Protein AF-A0A1M5TQ59-F1 (afdb_monomer_lite)

Structure (mmCIF, N/CA/C/O backbone):
data_AF-A0A1M5TQ59-F1
#
_entry.id   AF-A0A1M5TQ59-F1
#
loop_
_atom_site.group_PDB
_atom_site.id
_atom_site.type_symbol
_atom_site.label_atom_id
_atom_site.label_alt_id
_atom_site.label_comp_id
_atom_site.label_asym_id
_atom_site.label_entity_id
_atom_site.label_seq_id
_atom_site.pdbx_PDB_ins_code
_atom_site.Cartn_x
_atom_site.Cartn_y
_atom_site.Cartn_z
_atom_site.occupancy
_atom_site.B_iso_or_equiv
_atom_site.auth_seq_id
_atom_site.auth_comp_id
_atom_site.auth_asym_id
_atom_site.auth_atom_id
_atom_site.pdbx_PDB_model_num
ATOM 1 N N . MET A 1 1 ? -11.151 -6.773 29.891 1.00 56.38 1 MET A N 1
ATOM 2 C CA . MET A 1 1 ? -11.962 -6.896 28.657 1.00 56.38 1 MET A CA 1
ATOM 3 C C . MET A 1 1 ? -11.527 -5.929 27.555 1.00 56.38 1 MET A C 1
ATOM 5 O O . MET A 1 1 ? -11.258 -6.412 26.468 1.00 56.38 1 MET A O 1
ATOM 9 N N . HIS A 1 2 ? -11.357 -4.621 27.808 1.00 62.41 2 HIS A N 1
ATOM 10 C CA . HIS A 1 2 ? -10.932 -3.654 26.771 1.00 62.41 2 HIS A CA 1
ATOM 11 C C . HIS A 1 2 ? -9.595 -3.976 26.076 1.00 62.41 2 HIS A C 1
ATOM 13 O O . HIS A 1 2 ? -9.515 -3.892 24.857 1.00 62.41 2 HIS A O 1
ATOM 19 N N . ARG A 1 3 ? -8.570 -4.405 26.826 1.00 68.25 3 ARG A N 1
ATOM 20 C CA . ARG A 1 3 ? -7.255 -4.757 26.259 1.00 68.25 3 ARG A CA 1
ATOM 21 C C . ARG A 1 3 ? -7.310 -5.969 25.319 1.00 68.25 3 ARG A C 1
ATOM 23 O O . ARG A 1 3 ? -6.784 -5.900 24.223 1.00 68.25 3 ARG A O 1
ATOM 30 N N . GLN A 1 4 ? -8.045 -7.016 25.703 1.00 71.88 4 GLN A N 1
ATOM 31 C CA . GLN A 1 4 ? -8.233 -8.217 24.876 1.00 71.88 4 GLN A CA 1
ATOM 32 C C . GLN A 1 4 ? -8.933 -7.906 23.547 1.00 71.88 4 GLN A C 1
ATOM 34 O O . GLN A 1 4 ? -8.604 -8.505 22.530 1.00 71.88 4 GLN A O 1
ATOM 39 N N . ARG A 1 5 ? -9.894 -6.972 23.555 1.00 79.12 5 ARG A N 1
ATOM 40 C CA . ARG A 1 5 ? -10.572 -6.520 22.337 1.00 79.12 5 ARG A CA 1
ATOM 41 C C . ARG A 1 5 ? -9.611 -5.758 21.424 1.00 79.12 5 ARG A C 1
ATOM 43 O O . ARG A 1 5 ? -9.496 -6.118 20.266 1.00 79.12 5 ARG A O 1
ATOM 50 N N . ALA A 1 6 ? -8.855 -4.805 21.970 1.00 76.75 6 ALA A N 1
ATOM 51 C CA . ALA A 1 6 ? -7.858 -4.061 21.201 1.00 76.75 6 ALA A CA 1
ATOM 52 C C . ALA A 1 6 ? -6.755 -4.968 20.619 1.00 76.75 6 ALA A C 1
ATOM 54 O O . ALA A 1 6 ? -6.337 -4.773 19.482 1.00 76.75 6 ALA A O 1
ATOM 55 N N . ASP A 1 7 ? -6.299 -5.976 21.367 1.00 85.31 7 ASP A N 1
ATOM 56 C CA . ASP A 1 7 ? -5.314 -6.948 20.877 1.00 85.31 7 ASP A CA 1
ATOM 57 C C . ASP A 1 7 ? -5.902 -7.840 19.768 1.00 85.31 7 ASP A C 1
ATOM 59 O O . ASP A 1 7 ? -5.220 -8.146 18.792 1.00 85.31 7 ASP A O 1
ATOM 63 N N . ASN A 1 8 ? -7.184 -8.210 19.870 1.00 93.19 8 ASN A N 1
ATOM 64 C CA . ASN A 1 8 ? -7.886 -8.926 18.806 1.00 93.19 8 ASN A CA 1
ATOM 65 C C . ASN A 1 8 ? -8.033 -8.068 17.541 1.00 93.19 8 ASN A C 1
ATOM 67 O O . ASN A 1 8 ? -7.731 -8.535 16.448 1.00 93.19 8 ASN A O 1
ATOM 71 N N . ASP A 1 9 ? -8.421 -6.802 17.693 1.00 94.81 9 ASP A N 1
ATOM 72 C CA . ASP A 1 9 ? -8.574 -5.873 16.571 1.00 94.81 9 ASP A CA 1
ATOM 73 C C . ASP A 1 9 ? -7.230 -5.654 15.852 1.00 94.81 9 ASP A C 1
ATOM 75 O O . ASP A 1 9 ? -7.175 -5.657 14.625 1.00 94.81 9 ASP A O 1
ATOM 79 N N . ARG A 1 10 ? -6.111 -5.570 16.591 1.00 94.44 10 ARG A N 1
ATOM 80 C CA . ARG A 1 10 ? -4.756 -5.504 16.004 1.00 94.44 10 ARG A CA 1
ATOM 81 C C . ARG A 1 10 ? -4.434 -6.719 15.136 1.00 94.44 10 ARG A C 1
ATOM 83 O O . ARG A 1 10 ? -3.843 -6.557 14.067 1.00 94.44 10 ARG A O 1
ATOM 90 N N . HIS A 1 11 ? -4.799 -7.920 15.586 1.00 95.38 11 HIS A N 1
ATOM 91 C CA . HIS A 1 11 ? -4.599 -9.139 14.802 1.00 95.38 11 HIS A CA 1
ATOM 92 C C . HIS A 1 11 ? -5.485 -9.168 13.556 1.00 95.38 11 HIS A C 1
ATOM 94 O O . HIS A 1 11 ? -4.991 -9.484 12.476 1.00 95.38 11 HIS A O 1
ATOM 100 N N . GLU A 1 12 ? -6.758 -8.789 13.674 1.00 96.81 12 GLU A N 1
ATOM 101 C CA . GLU A 1 12 ? -7.676 -8.745 12.533 1.00 96.81 12 GLU A CA 1
ATOM 102 C C . GLU A 1 12 ? -7.242 -7.717 11.482 1.00 96.81 12 GLU A C 1
ATOM 104 O O . GLU A 1 12 ? -7.260 -8.013 10.290 1.00 96.81 12 GLU A O 1
ATOM 109 N N . ILE A 1 13 ? -6.756 -6.548 11.907 1.00 97.50 13 ILE A N 1
ATOM 110 C CA . ILE A 1 13 ? -6.200 -5.529 11.006 1.00 97.50 13 ILE A CA 1
ATOM 111 C C . ILE A 1 13 ? -4.948 -6.048 10.294 1.00 97.50 13 ILE A C 1
ATOM 113 O O . ILE A 1 13 ? -4.818 -5.888 9.079 1.00 97.50 13 ILE A O 1
ATOM 117 N N . ARG A 1 14 ? -4.032 -6.710 11.016 1.00 97.38 14 ARG A N 1
ATOM 118 C CA . ARG A 1 14 ? -2.850 -7.316 10.389 1.00 97.38 14 ARG A CA 1
ATOM 119 C C . ARG A 1 14 ? -3.262 -8.360 9.351 1.00 97.38 14 ARG A C 1
ATOM 121 O O . ARG A 1 14 ? -2.753 -8.323 8.233 1.00 97.38 14 ARG A O 1
ATOM 128 N N . ARG A 1 15 ? -4.206 -9.238 9.703 1.00 97.69 15 ARG A N 1
ATOM 129 C CA . ARG A 1 15 ? -4.749 -10.262 8.803 1.00 97.69 15 ARG A CA 1
ATOM 130 C C . ARG A 1 15 ? -5.377 -9.638 7.559 1.00 97.69 15 ARG A C 1
ATOM 132 O O . ARG A 1 15 ? -5.149 -10.130 6.460 1.00 97.69 15 ARG A O 1
ATOM 139 N N . LEU A 1 16 ? -6.132 -8.549 7.714 1.00 97.81 16 LEU A N 1
ATOM 140 C CA . LEU A 1 16 ? -6.737 -7.815 6.601 1.00 97.81 16 LEU A CA 1
ATOM 141 C C . LEU A 1 16 ? -5.672 -7.327 5.610 1.00 97.81 16 LEU A C 1
ATOM 143 O O . LEU A 1 16 ? -5.824 -7.539 4.411 1.00 97.81 16 LEU A O 1
ATOM 147 N N . ILE A 1 17 ? -4.579 -6.733 6.097 1.00 97.88 17 ILE A N 1
ATOM 148 C CA . ILE A 1 17 ? -3.485 -6.218 5.253 1.00 97.88 17 ILE A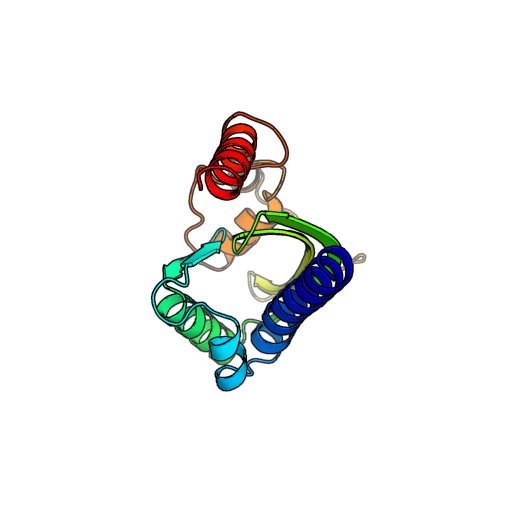 CA 1
ATOM 149 C C . ILE A 1 17 ? -2.701 -7.350 4.576 1.00 97.88 17 ILE A C 1
ATOM 151 O O . ILE A 1 17 ? -2.321 -7.229 3.412 1.00 97.88 17 ILE A O 1
ATOM 155 N N . GLU A 1 18 ? -2.459 -8.455 5.280 1.00 98.00 18 GLU A N 1
ATOM 156 C CA . GLU A 1 18 ? -1.808 -9.635 4.698 1.00 98.00 18 GLU A CA 1
ATOM 157 C C . GLU A 1 18 ? -2.658 -10.253 3.587 1.00 98.00 18 GLU A C 1
ATOM 159 O O . GLU A 1 18 ? -2.152 -10.511 2.496 1.00 98.00 18 GLU A O 1
ATOM 164 N N . ASN A 1 19 ? -3.957 -10.417 3.833 1.00 98.50 19 ASN A N 1
ATOM 165 C CA . ASN A 1 19 ? -4.907 -10.905 2.840 1.00 98.50 19 ASN A CA 1
ATOM 166 C C . ASN A 1 19 ? -5.017 -9.955 1.646 1.00 98.50 19 ASN A C 1
ATOM 168 O O . ASN A 1 19 ? -5.056 -10.417 0.511 1.00 98.50 19 ASN A O 1
ATOM 172 N N . TRP A 1 20 ? -5.007 -8.639 1.880 1.00 97.81 20 TRP A N 1
ATOM 173 C CA . TRP A 1 20 ? -4.993 -7.645 0.809 1.00 97.81 20 TRP A CA 1
ATOM 174 C C . TRP A 1 20 ? -3.829 -7.877 -0.154 1.00 97.81 20 TRP A C 1
ATOM 176 O O . TRP A 1 20 ? -4.042 -7.936 -1.361 1.00 97.81 20 TRP A O 1
ATOM 186 N N . ALA A 1 21 ? -2.612 -8.052 0.369 1.00 97.12 21 ALA A N 1
ATOM 187 C CA . ALA A 1 21 ? -1.431 -8.273 -0.461 1.00 97.12 21 ALA A CA 1
ATOM 188 C C . ALA A 1 21 ? -1.491 -9.630 -1.172 1.00 97.12 21 ALA A C 1
ATOM 190 O O . ALA A 1 21 ? -1.379 -9.697 -2.391 1.00 97.12 21 ALA A O 1
ATOM 191 N N . LEU A 1 22 ? -1.727 -10.706 -0.419 1.00 97.31 22 LEU A N 1
ATOM 192 C CA . LEU A 1 22 ? -1.680 -12.065 -0.957 1.00 97.31 22 LEU A CA 1
ATOM 193 C C . LEU A 1 22 ? -2.779 -12.332 -1.988 1.00 97.31 22 LEU A C 1
ATOM 195 O O . LEU A 1 22 ? -2.514 -12.963 -3.007 1.00 97.31 22 LEU A O 1
ATOM 199 N N . TRP A 1 23 ? -4.007 -11.876 -1.740 1.00 98.38 23 TRP A N 1
ATOM 200 C CA . TRP A 1 23 ? -5.127 -12.126 -2.650 1.00 98.38 23 TRP A CA 1
ATOM 201 C C . TRP A 1 23 ? -5.037 -11.275 -3.909 1.00 98.38 23 TRP A C 1
ATOM 203 O O . TRP A 1 23 ? -5.348 -11.772 -4.989 1.00 98.38 23 TRP A O 1
ATOM 213 N N . ARG A 1 24 ? -4.541 -10.036 -3.796 1.00 96.88 24 ARG A N 1
ATOM 214 C CA . ARG A 1 24 ? -4.246 -9.197 -4.960 1.00 96.88 24 ARG A CA 1
ATOM 215 C C . ARG A 1 24 ? -3.181 -9.831 -5.848 1.00 96.88 24 ARG A C 1
ATOM 217 O O . ARG A 1 24 ? -3.386 -9.942 -7.051 1.00 96.88 24 ARG A O 1
ATOM 224 N N . ASP A 1 25 ? -2.070 -10.255 -5.256 1.00 95.75 25 ASP A N 1
ATOM 225 C CA . ASP A 1 25 ? -0.932 -10.805 -5.998 1.00 95.75 25 ASP A CA 1
ATOM 226 C C . ASP A 1 25 ? -1.255 -12.158 -6.642 1.00 95.75 25 ASP A C 1
ATOM 228 O O . ASP A 1 25 ? -0.713 -12.496 -7.690 1.00 95.75 25 ASP A O 1
ATOM 232 N N . ALA A 1 26 ? -2.155 -12.932 -6.028 1.00 95.88 26 ALA A N 1
ATOM 233 C CA . ALA A 1 26 ? -2.616 -14.214 -6.551 1.00 95.88 26 ALA A CA 1
ATOM 234 C C . ALA A 1 26 ? -3.753 -14.098 -7.585 1.00 95.88 26 ALA A C 1
ATOM 236 O O . ALA A 1 26 ? -4.146 -15.115 -8.156 1.00 95.88 26 ALA A O 1
ATOM 237 N N . GLY A 1 27 ? -4.314 -12.902 -7.792 1.00 96.75 27 GLY A N 1
ATOM 238 C CA . GLY A 1 27 ? -5.498 -12.707 -8.629 1.00 96.75 27 GLY A CA 1
ATOM 239 C C . GLY A 1 27 ? -6.784 -13.335 -8.070 1.00 96.75 27 GLY A C 1
ATOM 240 O O . GLY A 1 27 ? -7.700 -13.651 -8.826 1.00 96.75 27 GLY A O 1
ATOM 241 N N . ASP A 1 28 ? -6.874 -13.536 -6.750 1.00 97.94 28 ASP A N 1
ATOM 242 C CA . ASP A 1 28 ? -8.072 -14.050 -6.068 1.00 97.94 28 ASP A CA 1
ATOM 243 C C . ASP A 1 28 ? -9.067 -12.897 -5.840 1.00 97.94 28 ASP A C 1
ATOM 245 O O . ASP A 1 28 ? -9.217 -12.383 -4.730 1.00 97.94 28 ASP A O 1
ATOM 249 N N . TRP A 1 29 ? -9.697 -12.428 -6.923 1.00 97.75 29 TRP A N 1
ATOM 250 C CA . TRP A 1 29 ? -10.498 -11.1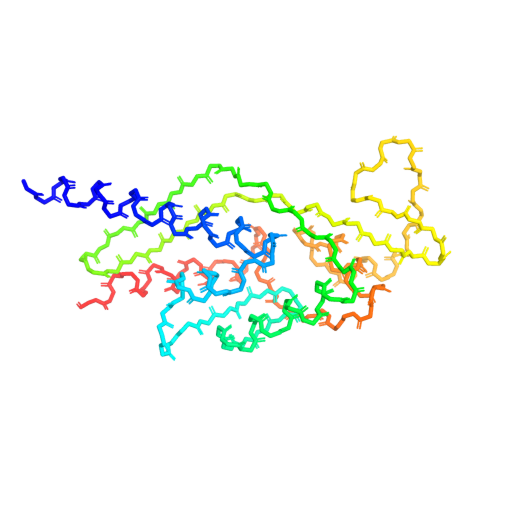96 -6.934 1.00 97.75 29 TRP A CA 1
ATOM 251 C C . TRP A 1 29 ? -11.723 -11.247 -6.019 1.00 97.75 29 TRP A C 1
ATOM 253 O O . TRP A 1 29 ? -12.032 -10.254 -5.358 1.00 97.75 29 TRP A O 1
ATOM 263 N N . ASP A 1 30 ? -12.378 -12.407 -5.926 1.00 97.69 30 ASP A N 1
ATOM 264 C CA . ASP A 1 30 ? -13.551 -12.600 -5.070 1.00 97.69 30 ASP A CA 1
ATOM 265 C C . ASP A 1 30 ? -13.187 -12.416 -3.595 1.00 97.69 30 ASP A C 1
ATOM 267 O O . ASP A 1 30 ? -13.881 -11.713 -2.854 1.00 97.69 30 ASP A O 1
ATOM 271 N N . ARG A 1 31 ? -12.065 -13.000 -3.152 1.00 98.19 31 ARG A N 1
ATOM 272 C CA . ARG A 1 31 ? -11.585 -12.764 -1.789 1.00 98.19 31 ARG A CA 1
ATOM 273 C C . ARG A 1 31 ? -11.017 -11.370 -1.632 1.00 98.19 31 ARG A C 1
ATOM 275 O O . ARG A 1 31 ? -11.281 -10.729 -0.617 1.00 98.19 31 ARG A O 1
ATOM 282 N N . PHE A 1 32 ? -10.286 -10.868 -2.618 1.00 98.31 32 PHE A N 1
ATOM 283 C CA . PHE A 1 32 ? -9.714 -9.531 -2.566 1.00 98.31 32 PHE A CA 1
ATOM 284 C C . PHE A 1 32 ? -10.783 -8.447 -2.378 1.00 98.31 32 PHE A C 1
ATOM 286 O O . PHE A 1 32 ? -10.576 -7.522 -1.600 1.00 98.31 32 PHE A O 1
ATOM 293 N N . ALA A 1 33 ? -11.971 -8.597 -2.968 1.00 97.25 33 ALA A N 1
ATOM 294 C CA . ALA A 1 33 ? -13.094 -7.690 -2.739 1.00 97.25 33 ALA A CA 1
ATOM 295 C C . ALA A 1 33 ? -13.542 -7.633 -1.261 1.00 97.25 33 ALA A C 1
ATOM 297 O O . ALA A 1 33 ? -14.041 -6.606 -0.801 1.00 97.25 33 ALA A O 1
ATOM 298 N N . THR A 1 34 ? -13.329 -8.704 -0.490 1.00 97.62 34 THR A N 1
ATOM 299 C CA . THR A 1 34 ? -13.815 -8.825 0.898 1.00 97.62 34 THR A CA 1
ATOM 300 C C . THR A 1 34 ? -12.984 -8.059 1.933 1.00 97.62 34 THR A C 1
ATOM 302 O O . THR A 1 34 ? -13.458 -7.857 3.049 1.00 97.62 34 THR A O 1
ATOM 305 N N . VAL A 1 35 ? -11.771 -7.601 1.589 1.00 97.62 35 VAL A N 1
ATOM 306 C CA . VAL A 1 35 ? -10.919 -6.795 2.495 1.00 97.62 35 VAL A CA 1
ATOM 307 C C . VAL A 1 35 ? -11.152 -5.287 2.383 1.00 97.62 35 VAL A C 1
ATOM 309 O O . VAL A 1 35 ? -10.458 -4.505 3.031 1.00 97.62 35 VAL A O 1
ATOM 312 N N . TRP A 1 36 ? -12.123 -4.863 1.577 1.00 97.50 36 TRP A N 1
ATOM 313 C CA . TRP A 1 36 ? -12.474 -3.459 1.395 1.00 97.50 36 TRP A CA 1
ATOM 314 C C . TRP A 1 36 ? -13.751 -3.098 2.146 1.00 97.50 36 TRP A C 1
ATOM 316 O O . TRP A 1 36 ? -14.661 -3.913 2.299 1.00 97.50 36 TRP A O 1
ATOM 326 N N . HIS A 1 37 ? -13.855 -1.837 2.573 1.00 95.00 37 HIS A N 1
ATOM 327 C CA . HIS A 1 37 ? -15.140 -1.320 3.030 1.00 95.00 37 HIS A CA 1
ATOM 328 C C . HIS A 1 37 ? -16.130 -1.330 1.847 1.00 95.00 37 HIS A C 1
ATOM 330 O O . HIS A 1 37 ? -15.802 -0.783 0.792 1.00 95.00 37 HIS A O 1
ATOM 336 N N . PRO A 1 38 ? -17.342 -1.898 1.996 1.00 89.38 38 PRO A N 1
ATOM 337 C CA . PRO A 1 38 ? -18.227 -2.196 0.865 1.00 89.38 38 PRO A CA 1
ATOM 338 C C . PRO A 1 38 ? -18.775 -0.960 0.142 1.00 89.38 38 PRO A C 1
ATOM 340 O O . PRO A 1 38 ? -19.279 -1.083 -0.969 1.00 89.38 38 PRO A O 1
ATOM 343 N N . ARG A 1 39 ? -18.727 0.219 0.774 1.00 90.19 39 ARG A N 1
ATOM 344 C CA . ARG A 1 39 ? -19.234 1.477 0.196 1.00 90.19 39 ARG A CA 1
ATOM 345 C C . ARG A 1 39 ? -18.153 2.522 -0.045 1.00 90.19 39 ARG A C 1
ATOM 347 O O . ARG A 1 39 ? -18.213 3.237 -1.033 1.00 90.19 39 ARG A O 1
ATOM 354 N N . ASP A 1 40 ? -17.168 2.574 0.846 1.00 94.12 40 ASP A N 1
ATOM 355 C CA . ASP A 1 40 ? -16.252 3.718 0.966 1.00 94.12 40 ASP A CA 1
ATOM 356 C C . ASP A 1 40 ? -14.780 3.295 0.839 1.00 94.12 40 ASP A C 1
ATOM 358 O O . ASP A 1 40 ? -13.876 4.028 1.231 1.00 94.12 40 ASP A O 1
ATOM 362 N N . GLY A 1 41 ? -14.520 2.084 0.330 1.00 96.19 41 GLY A N 1
ATOM 363 C CA . GLY A 1 41 ? -13.163 1.626 0.055 1.00 96.19 41 GLY A CA 1
ATOM 364 C C . GLY A 1 41 ? -12.492 2.524 -0.984 1.00 96.19 41 GLY A C 1
ATOM 365 O O . GLY A 1 41 ? -13.027 2.721 -2.076 1.00 96.19 41 GLY A O 1
ATOM 366 N N . TRP A 1 42 ? -11.313 3.047 -0.651 1.00 96.75 42 TRP A N 1
ATOM 367 C CA . TRP A 1 42 ? -10.546 3.946 -1.507 1.00 96.75 42 TRP A CA 1
ATOM 368 C C . TRP A 1 42 ? -9.077 3.544 -1.528 1.00 96.75 42 TRP A C 1
ATOM 370 O O . TRP A 1 42 ? -8.506 3.208 -0.488 1.00 96.75 42 TRP A O 1
ATOM 380 N N . MET A 1 43 ? -8.457 3.616 -2.704 1.00 96.00 43 MET A N 1
ATOM 381 C CA . MET A 1 43 ? -7.043 3.317 -2.886 1.00 96.00 43 MET A CA 1
ATOM 382 C C . MET A 1 43 ? -6.301 4.522 -3.446 1.00 96.00 43 MET A C 1
ATOM 384 O O . MET A 1 43 ? -6.749 5.157 -4.398 1.00 96.00 43 MET A O 1
ATOM 388 N N . ASN A 1 44 ? -5.117 4.777 -2.891 1.00 92.50 44 ASN A N 1
ATOM 389 C CA . ASN A 1 44 ? -4.138 5.693 -3.458 1.00 92.50 44 ASN A CA 1
ATOM 390 C C . ASN A 1 44 ? -2.822 4.937 -3.674 1.00 92.50 44 ASN A C 1
ATOM 392 O O . ASN A 1 44 ? -2.156 4.531 -2.725 1.00 92.50 44 ASN A O 1
ATOM 396 N N . ALA A 1 45 ? -2.455 4.767 -4.937 1.00 89.50 45 ALA A N 1
ATOM 397 C CA . ALA A 1 45 ? -1.175 4.261 -5.405 1.00 89.50 45 ALA A CA 1
ATOM 398 C C . ALA A 1 45 ? -0.542 5.277 -6.369 1.00 89.50 45 ALA A C 1
ATOM 400 O O . ALA A 1 45 ? -1.180 6.235 -6.808 1.00 89.50 45 ALA A O 1
ATOM 401 N N . THR A 1 46 ? 0.717 5.059 -6.743 1.00 82.56 46 THR A N 1
ATOM 402 C CA . THR A 1 46 ? 1.427 5.947 -7.680 1.00 82.56 46 THR A CA 1
ATOM 403 C C . THR A 1 46 ? 0.780 6.026 -9.065 1.00 82.56 46 THR A C 1
ATOM 405 O O . THR A 1 46 ? 0.852 7.062 -9.723 1.00 82.56 46 THR A O 1
ATOM 408 N N . TRP A 1 47 ? 0.117 4.947 -9.476 1.00 84.25 47 TRP A N 1
ATOM 409 C CA . TRP A 1 47 ? -0.513 4.765 -10.783 1.00 84.25 47 TRP A CA 1
ATOM 410 C C . TRP A 1 47 ? -2.051 4.768 -10.726 1.00 84.25 47 TRP A C 1
ATOM 412 O O . TRP A 1 47 ? -2.699 4.682 -11.764 1.00 84.25 47 TRP A O 1
ATOM 422 N N . PHE A 1 48 ? -2.653 4.869 -9.534 1.00 91.69 48 PHE A N 1
ATOM 423 C CA . PHE A 1 48 ? -4.102 4.761 -9.355 1.00 91.69 48 PHE A CA 1
ATOM 424 C C . PHE A 1 48 ? -4.593 5.591 -8.173 1.00 91.69 48 PHE A C 1
ATOM 426 O O . PHE A 1 48 ? -4.008 5.548 -7.096 1.00 91.69 48 PHE A O 1
ATOM 433 N N . GLN A 1 49 ? -5.701 6.307 -8.344 1.00 94.25 49 GLN A N 1
ATOM 434 C CA . GLN A 1 49 ? -6.436 6.911 -7.231 1.00 94.25 49 GLN A CA 1
ATOM 435 C C . GLN A 1 49 ? -7.923 6.797 -7.540 1.00 94.25 49 GLN A C 1
ATOM 437 O O . GLN A 1 49 ? -8.357 7.331 -8.562 1.00 94.25 49 GLN A O 1
ATOM 442 N N . GLY A 1 50 ? -8.676 6.100 -6.697 1.00 96.06 50 GLY A N 1
ATOM 443 C CA . GLY A 1 50 ? -10.062 5.770 -7.006 1.00 96.06 50 GLY A CA 1
ATOM 444 C C . GLY A 1 50 ? -10.699 4.810 -6.013 1.00 96.06 50 GLY A C 1
ATOM 445 O O . GLY A 1 50 ? -10.115 4.464 -4.980 1.00 96.06 50 GLY A O 1
ATOM 446 N N . SER A 1 51 ? -11.910 4.381 -6.355 1.00 97.69 51 SER A N 1
ATOM 447 C CA . SER A 1 51 ? -12.695 3.463 -5.537 1.00 97.69 51 SER A CA 1
ATOM 448 C C . SER A 1 51 ? -12.081 2.058 -5.503 1.00 97.69 51 SER A C 1
ATOM 450 O O . SER A 1 51 ? -11.326 1.667 -6.395 1.00 97.69 51 SER A O 1
ATOM 452 N N . ALA A 1 52 ? -12.413 1.280 -4.472 1.00 97.44 52 ALA A N 1
ATOM 453 C CA . ALA A 1 52 ? -11.995 -0.116 -4.375 1.00 97.44 52 ALA A CA 1
ATOM 454 C C . ALA A 1 52 ? -12.458 -0.977 -5.572 1.00 97.44 52 ALA A C 1
ATOM 456 O O . ALA A 1 52 ? -11.616 -1.700 -6.102 1.00 97.44 52 ALA A O 1
ATOM 457 N N . PRO A 1 53 ? -13.717 -0.894 -6.059 1.00 96.81 53 PRO A N 1
ATOM 458 C CA . PRO A 1 53 ? -14.130 -1.602 -7.275 1.00 96.81 53 PRO A CA 1
ATOM 459 C C . PRO A 1 53 ? -13.281 -1.255 -8.502 1.00 96.81 53 PRO A C 1
ATOM 461 O O . PRO A 1 53 ? -12.796 -2.159 -9.177 1.00 96.81 53 PRO A O 1
ATOM 464 N N . ASP A 1 54 ? -13.034 0.036 -8.744 1.00 97.19 54 ASP A N 1
ATOM 465 C CA . ASP A 1 54 ? -12.217 0.480 -9.881 1.00 97.19 54 ASP A CA 1
ATOM 466 C C . ASP A 1 54 ? -10.763 0.002 -9.741 1.00 97.19 54 ASP A C 1
ATOM 468 O O . ASP A 1 54 ? -10.109 -0.341 -10.725 1.00 97.19 54 ASP A O 1
ATOM 472 N N . PHE A 1 55 ? -10.245 -0.053 -8.508 1.00 97.62 55 PHE A N 1
ATOM 473 C CA . PHE A 1 55 ? -8.904 -0.564 -8.242 1.00 97.62 55 PHE A CA 1
ATOM 474 C C . PHE A 1 55 ? -8.809 -2.061 -8.524 1.00 97.62 55 PHE A C 1
ATOM 476 O O . PHE A 1 55 ? -7.828 -2.507 -9.116 1.00 97.62 55 PHE A O 1
ATOM 483 N N . ILE A 1 56 ? -9.804 -2.842 -8.097 1.00 97.38 56 ILE A N 1
ATOM 484 C CA . ILE A 1 56 ? -9.859 -4.284 -8.361 1.00 97.38 56 ILE A CA 1
ATOM 485 C C . ILE A 1 56 ? -9.883 -4.527 -9.869 1.00 97.38 56 ILE A C 1
ATOM 487 O O . ILE A 1 56 ? -9.091 -5.334 -10.350 1.00 97.38 56 ILE A O 1
ATOM 491 N N . GLU A 1 57 ? -10.706 -3.781 -10.609 1.00 97.75 57 GLU A N 1
ATOM 492 C CA . GLU A 1 57 ? -10.787 -3.916 -12.064 1.00 97.75 57 GLU A CA 1
ATOM 493 C C . GLU A 1 57 ? -9.455 -3.591 -12.745 1.00 97.75 57 GLU A C 1
ATOM 495 O O . GLU A 1 57 ? -8.944 -4.406 -13.507 1.00 97.75 57 GLU A O 1
ATOM 500 N N . ALA A 1 58 ? -8.821 -2.470 -12.390 1.00 96.19 58 ALA A N 1
ATOM 501 C CA . ALA A 1 58 ? -7.528 -2.098 -12.961 1.00 96.19 58 ALA A CA 1
ATOM 502 C C . ALA A 1 58 ? -6.419 -3.131 -12.663 1.00 96.19 58 ALA A C 1
ATOM 504 O O . ALA A 1 58 ? -5.541 -3.368 -13.494 1.00 96.19 58 ALA A O 1
ATOM 505 N N . ASN A 1 59 ? -6.439 -3.768 -11.482 1.00 96.44 59 ASN A N 1
ATOM 506 C CA . ASN A 1 59 ? -5.501 -4.855 -11.176 1.00 96.44 59 ASN A CA 1
ATOM 507 C C . ASN A 1 59 ? -5.823 -6.131 -11.959 1.00 96.44 59 ASN A C 1
ATOM 509 O O . ASN A 1 59 ? -4.889 -6.792 -12.408 1.00 96.44 59 ASN A O 1
ATOM 513 N N . ARG A 1 60 ? -7.107 -6.464 -12.135 1.00 97.19 60 ARG A N 1
ATOM 514 C CA . ARG A 1 60 ? -7.546 -7.616 -12.927 1.00 97.19 60 ARG A CA 1
ATOM 515 C C . ARG A 1 60 ? -7.106 -7.485 -14.379 1.00 97.19 60 ARG A C 1
ATOM 517 O O . ARG A 1 60 ? -6.448 -8.389 -14.882 1.00 97.19 60 ARG A O 1
ATOM 524 N N . GLU A 1 61 ? -7.375 -6.341 -15.004 1.00 96.25 61 GLU A N 1
ATOM 525 C CA . GLU A 1 61 ? -6.921 -6.045 -16.366 1.00 96.25 61 GLU A CA 1
ATOM 526 C C . GLU A 1 61 ? -5.394 -6.154 -16.481 1.00 96.25 61 GLU A C 1
ATOM 528 O O . GLU A 1 61 ? -4.876 -6.766 -17.414 1.00 96.25 61 GLU A O 1
ATOM 533 N N . GLY A 1 62 ? -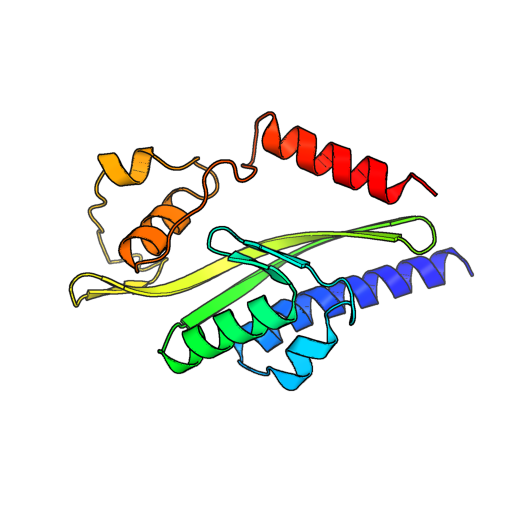4.646 -5.597 -15.522 1.00 91.88 62 GLY A N 1
ATOM 534 C CA . GLY A 1 62 ? -3.186 -5.709 -15.500 1.00 91.88 62 GLY A CA 1
ATOM 535 C C . GLY A 1 62 ? -2.708 -7.161 -15.421 1.00 91.88 62 GLY A C 1
ATOM 536 O O . GLY A 1 62 ? -1.856 -7.576 -16.206 1.00 91.88 62 GLY A O 1
ATOM 537 N N . PHE A 1 63 ? -3.274 -7.941 -14.501 1.00 93.19 63 PHE A N 1
ATOM 538 C CA . PHE A 1 63 ? -2.932 -9.348 -14.298 1.00 93.19 63 PHE A CA 1
ATOM 539 C C . PHE A 1 63 ? -3.232 -10.197 -15.544 1.00 93.19 63 PHE A C 1
ATOM 541 O O . PHE A 1 63 ? -2.391 -10.986 -15.969 1.00 93.19 63 PHE A O 1
ATOM 548 N N . GLU A 1 64 ? -4.396 -10.002 -16.173 1.00 93.56 64 GLU A N 1
ATOM 549 C CA . GLU A 1 64 ? -4.792 -10.685 -17.416 1.00 93.56 64 GLU A CA 1
ATOM 550 C C . GLU A 1 64 ? -3.874 -10.330 -18.595 1.00 93.56 64 GLU A C 1
ATOM 552 O O . GLU A 1 64 ? -3.596 -11.175 -19.445 1.00 93.56 64 GLU A O 1
ATOM 557 N N . ASN A 1 65 ? -3.330 -9.111 -18.603 1.00 90.81 65 ASN A N 1
ATOM 558 C CA . ASN A 1 65 ? -2.321 -8.665 -19.563 1.00 90.81 65 ASN A CA 1
ATOM 559 C C . ASN A 1 65 ? -0.882 -9.080 -19.187 1.00 90.81 65 ASN A C 1
ATOM 561 O O . ASN A 1 65 ? 0.074 -8.639 -19.826 1.00 90.81 65 ASN A O 1
ATOM 565 N N . GLY A 1 66 ? -0.706 -9.930 -18.170 1.00 85.50 66 GLY A N 1
ATOM 566 C CA . GLY A 1 66 ? 0.587 -10.510 -17.799 1.00 85.50 66 GLY A CA 1
ATOM 567 C C . GLY A 1 66 ? 1.430 -9.673 -16.834 1.00 85.50 66 GLY A C 1
ATOM 568 O O . GLY A 1 66 ? 2.603 -9.989 -16.626 1.00 85.50 66 GLY A O 1
ATOM 569 N N . VAL A 1 67 ? 0.875 -8.624 -16.217 1.00 86.50 67 VAL A N 1
ATOM 570 C CA . VAL A 1 67 ? 1.570 -7.880 -15.155 1.00 86.50 67 VAL A CA 1
ATOM 571 C C . VAL A 1 67 ? 1.764 -8.788 -13.938 1.00 86.50 67 VAL A C 1
ATOM 573 O O . VAL A 1 67 ? 0.802 -9.264 -13.344 1.00 86.50 67 VAL A O 1
ATOM 576 N N . SER A 1 68 ? 3.021 -8.975 -13.528 1.00 83.06 68 SER A N 1
ATOM 577 C CA . SER A 1 68 ? 3.398 -9.783 -12.363 1.00 83.06 68 SER A CA 1
ATOM 578 C C . SER A 1 68 ? 4.015 -8.903 -11.277 1.00 83.06 68 SER A C 1
ATOM 580 O O . SER A 1 68 ? 5.129 -8.395 -11.437 1.00 83.06 68 SER A O 1
ATOM 582 N N . ILE A 1 69 ? 3.299 -8.737 -10.161 1.00 87.69 69 ILE A N 1
ATOM 583 C CA . ILE A 1 69 ? 3.709 -7.920 -9.012 1.00 87.69 69 ILE A CA 1
ATOM 584 C C . ILE A 1 69 ? 3.568 -8.749 -7.733 1.00 87.69 69 ILE A C 1
ATOM 586 O O . ILE A 1 69 ? 2.509 -9.308 -7.479 1.00 87.69 69 ILE A O 1
ATOM 590 N N . LEU A 1 70 ? 4.626 -8.793 -6.921 1.00 89.94 70 LEU A N 1
ATOM 591 C CA . LEU A 1 70 ? 4.674 -9.522 -5.654 1.00 89.94 70 LEU A CA 1
ATOM 592 C C . LEU A 1 70 ? 5.071 -8.587 -4.505 1.00 89.94 70 LEU A C 1
ATOM 594 O O . LEU A 1 70 ? 6.172 -8.021 -4.493 1.00 89.94 70 LEU A O 1
ATOM 598 N N . HIS A 1 71 ? 4.197 -8.457 -3.513 1.00 94.00 71 HIS A N 1
ATOM 599 C CA . HIS A 1 71 ? 4.395 -7.670 -2.305 1.00 94.00 71 HIS A CA 1
ATOM 600 C C . HIS A 1 71 ? 4.968 -8.553 -1.198 1.00 94.00 71 HIS A C 1
ATOM 602 O O . HIS A 1 71 ? 4.311 -9.442 -0.659 1.00 94.00 71 HIS A O 1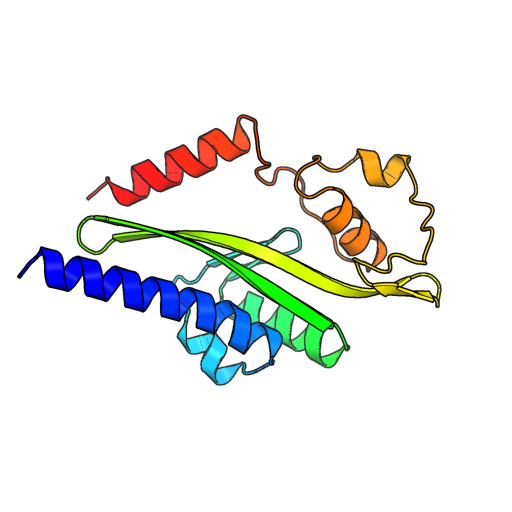
ATOM 608 N N . PHE A 1 72 ? 6.196 -8.254 -0.785 1.00 92.25 72 PHE A N 1
ATOM 609 C CA . PHE A 1 72 ? 6.774 -8.818 0.425 1.00 92.25 72 PHE A CA 1
ATOM 610 C C . PHE A 1 72 ? 6.506 -7.880 1.602 1.00 92.25 72 PHE A C 1
ATOM 612 O O . PHE A 1 72 ? 7.033 -6.764 1.650 1.00 92.25 72 PHE A O 1
ATOM 619 N N . LEU A 1 73 ? 5.676 -8.318 2.547 1.00 94.62 73 LEU A N 1
ATOM 620 C CA . LEU A 1 73 ? 5.317 -7.527 3.722 1.00 94.62 73 LEU A CA 1
ATOM 621 C C . LEU A 1 73 ? 6.327 -7.705 4.859 1.00 94.62 73 LEU A C 1
ATOM 623 O O . LEU A 1 73 ? 6.818 -8.798 5.126 1.00 94.62 73 LEU A O 1
ATOM 627 N N . GLY A 1 74 ? 6.602 -6.612 5.566 1.00 93.62 74 GLY A N 1
ATOM 628 C CA . GLY A 1 74 ? 7.483 -6.575 6.727 1.00 93.62 74 GLY A CA 1
ATOM 629 C C . GLY A 1 74 ? 6.752 -6.181 8.008 1.00 93.62 74 GLY A C 1
ATOM 630 O O . GLY A 1 74 ? 5.571 -6.483 8.203 1.00 93.62 74 GLY A O 1
ATOM 631 N N . GLY A 1 75 ? 7.487 -5.492 8.887 1.00 93.81 75 GLY A N 1
ATOM 632 C CA . GLY A 1 75 ? 6.976 -5.011 10.169 1.00 93.81 75 GLY A CA 1
ATOM 633 C C . GLY A 1 75 ? 5.710 -4.167 10.023 1.00 93.81 75 GLY A C 1
ATOM 634 O O . GLY A 1 75 ? 5.561 -3.422 9.052 1.00 93.81 75 GLY A O 1
ATOM 635 N N . HIS A 1 76 ? 4.826 -4.290 11.009 1.00 96.00 76 HIS A N 1
ATOM 636 C CA . HIS A 1 76 ? 3.507 -3.673 11.020 1.00 96.00 76 HIS A CA 1
ATOM 637 C C . HIS A 1 76 ? 3.167 -3.090 12.387 1.00 96.00 76 HIS A C 1
ATOM 639 O O . HIS A 1 76 ? 3.549 -3.640 13.420 1.00 96.00 76 HIS A O 1
ATOM 645 N N . THR A 1 77 ? 2.406 -2.002 12.369 1.00 95.31 77 THR A N 1
ATOM 646 C CA . THR A 1 77 ? 1.765 -1.415 13.543 1.00 95.31 77 THR A CA 1
ATOM 647 C C . THR A 1 77 ? 0.358 -0.949 13.183 1.00 95.31 77 THR A C 1
ATOM 649 O O . THR A 1 77 ? 0.078 -0.648 12.024 1.00 95.31 77 THR A O 1
ATOM 652 N N . ALA A 1 78 ? -0.513 -0.874 14.183 1.00 95.75 78 ALA A N 1
ATOM 653 C CA . ALA A 1 78 ? -1.840 -0.289 14.055 1.00 95.75 78 ALA A CA 1
ATOM 654 C C . ALA A 1 78 ? -2.153 0.541 15.300 1.00 95.75 78 ALA A C 1
ATOM 656 O O . ALA A 1 78 ? -2.048 0.034 16.414 1.00 95.75 78 ALA A O 1
ATOM 657 N N . ASP A 1 79 ? -2.545 1.794 15.137 1.00 94.75 79 ASP A N 1
ATOM 658 C CA . ASP A 1 79 ? -3.058 2.625 16.223 1.00 94.75 79 ASP A CA 1
ATOM 659 C C . ASP A 1 79 ? -4.583 2.579 16.190 1.00 94.75 79 ASP A C 1
ATOM 661 O O . ASP A 1 79 ? -5.178 2.754 15.130 1.00 94.75 79 ASP A O 1
ATOM 665 N N . ILE A 1 80 ? -5.212 2.290 17.334 1.00 94.25 80 ILE A N 1
ATOM 666 C CA . ILE A 1 80 ? -6.654 2.023 17.436 1.00 94.25 80 ILE A CA 1
ATOM 667 C C . ILE A 1 80 ? -7.259 2.926 18.507 1.00 94.25 80 ILE A C 1
ATOM 669 O O . ILE A 1 80 ? -6.794 2.926 19.651 1.00 94.25 80 ILE A O 1
ATOM 673 N N . VAL A 1 81 ? -8.316 3.653 18.145 1.00 92.81 81 VAL A N 1
ATOM 674 C CA . VAL A 1 81 ? -9.104 4.507 19.040 1.00 92.81 81 VAL A CA 1
ATOM 675 C C . VAL A 1 81 ? -10.580 4.219 18.795 1.00 92.81 81 VAL A C 1
ATOM 677 O O . VAL A 1 81 ? -11.111 4.517 17.731 1.00 92.81 81 VAL A O 1
ATOM 680 N N . GLY A 1 82 ? -11.249 3.622 19.785 1.00 91.06 82 GLY A N 1
ATOM 681 C CA . GLY A 1 82 ? -12.659 3.253 19.658 1.00 91.06 82 GLY A CA 1
ATOM 682 C C . GLY A 1 82 ? -12.885 2.244 18.531 1.00 91.06 82 GLY A C 1
ATOM 683 O O . GLY A 1 82 ? -12.447 1.101 18.634 1.00 91.06 82 GLY A O 1
ATOM 684 N N . ASP A 1 83 ? -13.596 2.669 17.491 1.00 91.06 83 ASP A N 1
ATOM 685 C CA . ASP A 1 83 ? -13.915 1.916 16.274 1.00 91.06 83 ASP A CA 1
ATOM 686 C C . ASP A 1 83 ? -13.063 2.322 15.057 1.00 91.06 83 ASP A C 1
ATOM 688 O O . ASP A 1 83 ? -13.293 1.834 13.950 1.00 91.06 83 ASP A O 1
ATOM 692 N N . ARG A 1 84 ? -12.060 3.186 15.251 1.00 93.25 84 ARG A N 1
ATOM 693 C CA . ARG A 1 84 ? -11.150 3.652 14.200 1.00 93.25 84 ARG A CA 1
ATOM 694 C C . ARG A 1 84 ? -9.761 3.067 14.365 1.00 93.25 84 ARG A C 1
ATOM 696 O O . ARG A 1 84 ? -9.274 2.883 15.483 1.00 93.25 84 ARG A O 1
ATOM 703 N N . ALA A 1 85 ? -9.101 2.828 13.236 1.00 95.06 85 ALA A N 1
ATOM 704 C CA . ALA A 1 85 ? -7.721 2.379 13.214 1.00 95.06 85 ALA A CA 1
ATOM 705 C C . ALA A 1 85 ? -6.935 2.965 12.040 1.00 95.06 85 ALA A C 1
ATOM 707 O O . ALA A 1 85 ? -7.441 3.040 10.922 1.00 95.06 85 ALA A O 1
ATOM 708 N N . VAL A 1 86 ? -5.674 3.315 12.292 1.00 96.06 86 VAL A N 1
ATOM 709 C CA . VAL A 1 86 ? -4.675 3.616 11.258 1.00 96.06 86 VAL A CA 1
ATOM 710 C C . VAL A 1 86 ? -3.589 2.558 11.345 1.00 96.06 86 VAL A C 1
ATOM 712 O O . VAL A 1 86 ? -3.000 2.356 12.405 1.00 96.06 86 VAL A O 1
ATOM 715 N N . ALA A 1 87 ? -3.318 1.878 10.235 1.00 96.25 87 ALA A N 1
ATOM 716 C CA . ALA A 1 87 ? -2.323 0.819 10.172 1.00 96.25 87 ALA A CA 1
ATOM 717 C C . ALA A 1 87 ? -1.214 1.152 9.181 1.00 96.25 87 ALA A C 1
ATOM 719 O O . ALA A 1 87 ? -1.434 1.791 8.153 1.00 96.25 87 ALA A O 1
ATOM 720 N N . GLN A 1 88 ? -0.007 0.697 9.497 1.00 95.19 88 GLN A N 1
ATOM 721 C CA . GLN A 1 88 ? 1.168 0.868 8.659 1.00 95.19 88 GLN A CA 1
ATOM 722 C C . GLN A 1 88 ? 1.908 -0.456 8.556 1.00 95.19 88 GLN A C 1
ATOM 724 O O . GLN A 1 88 ? 2.155 -1.123 9.560 1.00 95.19 88 GLN A O 1
ATOM 729 N N . THR A 1 89 ? 2.305 -0.817 7.339 1.00 95.94 89 THR A N 1
ATOM 730 C CA . THR A 1 89 ? 3.163 -1.971 7.085 1.00 95.94 89 THR A CA 1
ATOM 731 C C . THR A 1 89 ? 4.321 -1.561 6.194 1.00 95.94 89 THR A C 1
ATOM 733 O O . THR A 1 89 ? 4.156 -0.785 5.253 1.00 95.94 89 THR A O 1
ATOM 736 N N . LYS A 1 90 ? 5.504 -2.107 6.464 1.00 93.25 90 LYS A N 1
ATOM 737 C CA . LYS A 1 90 ? 6.585 -2.089 5.478 1.00 93.25 90 LYS A CA 1
ATOM 738 C C . LYS A 1 90 ? 6.220 -3.038 4.342 1.00 93.25 90 LYS A C 1
ATOM 740 O O . LYS A 1 90 ? 5.675 -4.113 4.597 1.00 93.25 90 LYS A O 1
ATOM 745 N N . MET A 1 91 ? 6.554 -2.660 3.116 1.00 91.38 91 MET A N 1
ATOM 746 C CA . MET A 1 91 ? 6.434 -3.535 1.955 1.00 91.38 91 MET A CA 1
ATOM 747 C C . MET A 1 91 ? 7.600 -3.325 0.994 1.00 91.38 91 MET A C 1
ATOM 749 O O . MET A 1 91 ? 8.117 -2.216 0.874 1.00 91.38 91 MET A O 1
ATOM 753 N N . THR A 1 92 ? 8.001 -4.396 0.320 1.00 89.38 92 THR A N 1
ATOM 754 C CA . THR A 1 92 ? 8.838 -4.357 -0.883 1.00 89.38 92 THR A CA 1
ATOM 755 C C . THR A 1 92 ? 8.005 -4.884 -2.038 1.00 89.38 92 THR A C 1
ATOM 757 O O . THR A 1 92 ? 7.348 -5.911 -1.888 1.00 89.38 92 THR A O 1
ATOM 760 N N . ILE A 1 93 ? 8.020 -4.182 -3.166 1.00 87.06 93 ILE A N 1
ATOM 761 C CA . ILE A 1 93 ? 7.279 -4.567 -4.365 1.00 87.06 93 ILE A CA 1
ATOM 762 C C . ILE A 1 93 ? 8.288 -5.095 -5.376 1.00 87.06 93 ILE A C 1
ATOM 764 O O . ILE A 1 93 ? 9.171 -4.358 -5.809 1.00 87.06 93 ILE A O 1
ATOM 768 N N . ASN A 1 94 ? 8.155 -6.366 -5.735 1.00 84.06 94 ASN A N 1
ATOM 769 C CA . ASN A 1 94 ? 8.932 -6.990 -6.794 1.00 84.06 94 ASN A CA 1
ATOM 770 C C . ASN A 1 94 ? 8.042 -7.064 -8.026 1.00 84.06 94 ASN A C 1
ATOM 772 O O . ASN A 1 94 ? 6.998 -7.709 -7.993 1.00 84.06 94 ASN A O 1
ATOM 776 N N . GLN A 1 95 ? 8.439 -6.386 -9.092 1.00 83.12 95 GLN A N 1
ATOM 777 C CA . GLN A 1 95 ? 7.720 -6.404 -10.356 1.00 83.12 95 GLN A CA 1
ATOM 778 C C . GLN A 1 95 ? 8.670 -6.891 -11.442 1.00 83.12 95 GLN A C 1
ATOM 780 O O . GLN A 1 95 ? 9.807 -6.428 -11.512 1.00 83.12 95 GLN A O 1
ATOM 785 N N . ARG A 1 96 ? 8.195 -7.806 -12.283 1.00 79.06 96 ARG A N 1
ATOM 786 C CA . ARG A 1 96 ? 8.875 -8.156 -13.530 1.00 79.06 96 ARG A CA 1
ATOM 787 C C . ARG A 1 96 ? 8.205 -7.403 -14.668 1.00 79.06 96 ARG A C 1
ATOM 789 O O . ARG A 1 96 ? 6.977 -7.329 -14.716 1.00 79.06 96 ARG A O 1
ATOM 796 N N . ALA A 1 97 ? 9.001 -6.820 -15.553 1.00 77.88 97 A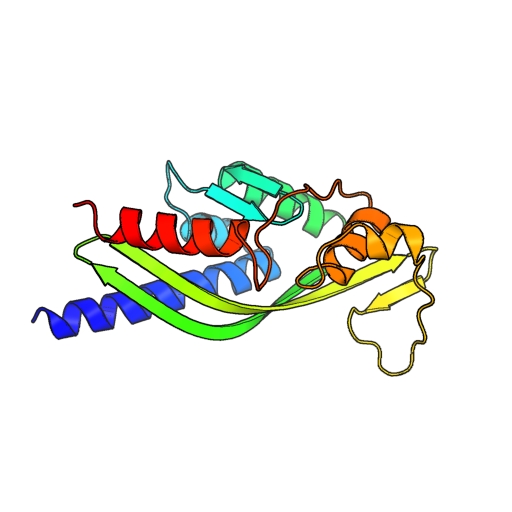LA A N 1
ATOM 797 C CA . ALA A 1 97 ? 8.507 -6.110 -16.727 1.00 77.88 97 ALA A CA 1
ATOM 798 C C . ALA A 1 97 ? 9.406 -6.385 -17.936 1.00 77.88 97 ALA A C 1
ATOM 800 O O . ALA A 1 97 ? 10.575 -6.719 -17.771 1.00 77.88 97 ALA A O 1
ATOM 801 N N . SER A 1 98 ? 8.869 -6.216 -19.143 1.00 71.69 98 SER A N 1
ATOM 802 C CA . SER A 1 98 ? 9.673 -6.142 -20.365 1.00 71.69 98 SER A CA 1
ATOM 803 C C . SER A 1 98 ? 9.893 -4.674 -20.723 1.00 71.69 98 SER A C 1
ATOM 805 O O . SER A 1 98 ? 8.938 -3.894 -20.748 1.00 71.69 98 SER A O 1
ATOM 807 N N . ILE A 1 99 ? 11.143 -4.286 -20.963 1.00 73.00 99 ILE A N 1
ATOM 808 C CA . ILE A 1 99 ? 11.515 -2.953 -21.443 1.00 73.00 99 ILE A CA 1
ATOM 809 C C . ILE A 1 99 ? 12.415 -3.146 -22.657 1.00 73.00 99 ILE A C 1
ATOM 811 O O . ILE A 1 99 ? 13.466 -3.767 -22.540 1.00 73.00 99 ILE A O 1
ATOM 815 N N . ASP A 1 100 ? 12.009 -2.604 -23.806 1.00 76.31 100 ASP A N 1
ATOM 816 C CA . ASP A 1 100 ? 12.753 -2.700 -25.070 1.00 76.31 100 ASP A CA 1
ATOM 817 C C . ASP A 1 100 ? 13.133 -4.160 -25.420 1.00 76.31 100 ASP A C 1
ATOM 819 O O . ASP A 1 100 ? 14.274 -4.455 -25.768 1.00 76.31 100 ASP A O 1
ATOM 823 N N . ASP A 1 101 ? 12.168 -5.079 -25.274 1.00 71.38 101 ASP A N 1
ATOM 824 C CA . ASP A 1 101 ? 12.301 -6.535 -25.476 1.00 71.38 101 ASP A CA 1
ATOM 825 C C . ASP A 1 101 ? 13.277 -7.256 -24.523 1.00 71.38 101 ASP A C 1
ATOM 827 O O . ASP A 1 101 ? 13.635 -8.416 -24.741 1.00 71.38 101 ASP A O 1
ATOM 831 N N . VAL A 1 102 ? 13.679 -6.601 -23.431 1.00 68.12 102 VAL A N 1
ATOM 832 C CA . VAL A 1 102 ? 14.500 -7.186 -22.366 1.00 68.12 102 VAL A CA 1
ATOM 833 C C . VAL A 1 102 ? 13.653 -7.387 -21.112 1.00 68.12 102 VAL A C 1
ATOM 835 O O . VAL A 1 102 ? 13.087 -6.432 -20.575 1.00 68.12 102 VAL A O 1
ATOM 838 N N . GLU A 1 103 ? 13.586 -8.625 -20.613 1.00 69.12 103 GLU A N 1
ATOM 839 C CA . GLU A 1 103 ? 12.995 -8.895 -19.301 1.00 69.12 103 GLU A CA 1
ATOM 840 C C . GLU A 1 103 ? 13.873 -8.300 -18.199 1.00 69.12 103 GLU A C 1
ATOM 842 O O . GLU A 1 103 ? 15.067 -8.588 -18.104 1.00 69.12 103 GLU A O 1
ATOM 847 N N . VAL A 1 104 ? 13.265 -7.475 -17.351 1.00 67.38 104 VAL A N 1
ATOM 848 C CA . VAL A 1 104 ? 13.914 -6.868 -16.196 1.00 67.38 104 VAL A CA 1
ATOM 849 C C . VAL A 1 104 ? 13.190 -7.270 -14.919 1.00 67.38 104 VAL A C 1
ATOM 851 O O . VAL A 1 104 ? 11.974 -7.111 -14.778 1.00 67.38 104 VAL A O 1
ATOM 854 N N . ASP A 1 105 ? 13.965 -7.772 -13.963 1.00 65.88 105 ASP A N 1
ATOM 855 C CA . ASP A 1 105 ? 13.565 -7.851 -12.566 1.00 65.88 105 ASP A CA 1
ATOM 856 C C . ASP A 1 105 ? 14.007 -6.576 -11.845 1.00 65.88 105 ASP A C 1
ATOM 858 O O . ASP A 1 105 ? 15.089 -6.043 -12.093 1.00 65.88 105 ASP A O 1
ATOM 862 N N . VAL A 1 106 ? 13.208 -6.109 -10.882 1.00 62.75 106 VAL A N 1
ATOM 863 C CA . VAL A 1 106 ? 13.600 -4.998 -9.988 1.00 62.75 106 VAL A CA 1
ATOM 864 C C . VAL A 1 106 ? 14.873 -5.331 -9.181 1.00 62.75 106 VAL A C 1
ATOM 866 O O . VAL A 1 106 ? 15.515 -4.426 -8.646 1.00 62.75 106 VAL A O 1
ATOM 869 N N . VAL A 1 107 ? 15.280 -6.606 -9.123 1.00 60.12 107 VAL A N 1
ATOM 870 C CA . VAL A 1 107 ? 16.554 -7.040 -8.536 1.00 60.12 107 VAL A CA 1
ATOM 871 C C . VAL A 1 107 ? 17.173 -8.192 -9.350 1.00 60.12 107 VAL A C 1
ATOM 873 O O . VAL A 1 107 ? 17.071 -9.353 -8.967 1.00 60.12 107 VAL A O 1
ATOM 876 N N . ASP A 1 108 ? 17.845 -7.882 -10.462 1.00 58.09 108 ASP A N 1
ATOM 877 C CA . ASP A 1 108 ? 18.866 -8.772 -11.041 1.00 58.09 108 ASP A CA 1
ATOM 878 C C . ASP A 1 108 ? 20.263 -8.253 -10.642 1.00 58.09 108 ASP A C 1
ATOM 880 O O . ASP A 1 108 ? 20.703 -7.223 -11.156 1.00 58.09 108 ASP A O 1
ATOM 884 N N . PRO A 1 109 ? 20.982 -8.923 -9.721 1.00 54.34 109 PRO A N 1
ATOM 885 C CA . PRO A 1 109 ? 22.302 -8.477 -9.283 1.00 54.34 109 PRO A CA 1
ATOM 886 C C . PRO A 1 109 ? 23.399 -8.628 -10.354 1.00 54.34 109 PRO A C 1
ATOM 888 O O . PRO A 1 109 ? 24.499 -8.114 -10.150 1.00 54.34 109 PRO A O 1
ATOM 891 N N . ALA A 1 110 ? 23.139 -9.327 -11.466 1.00 61.91 110 ALA A N 1
ATOM 892 C CA . ALA A 1 110 ? 24.063 -9.478 -12.589 1.00 61.91 110 ALA A CA 1
ATOM 893 C C . ALA A 1 110 ? 23.775 -8.508 -13.752 1.00 61.91 110 ALA A C 1
ATOM 895 O O . ALA A 1 110 ? 24.654 -8.288 -14.590 1.00 61.91 110 ALA A O 1
ATOM 896 N N . ALA A 1 111 ? 22.590 -7.894 -13.800 1.00 61.97 111 ALA A N 1
ATOM 897 C CA . ALA A 1 111 ? 22.248 -6.915 -14.824 1.00 61.97 111 ALA A CA 1
ATOM 898 C C . ALA A 1 111 ? 22.756 -5.512 -14.463 1.00 61.97 111 ALA A C 1
ATOM 900 O O . ALA A 1 111 ? 22.510 -4.985 -13.379 1.00 61.97 111 ALA A O 1
ATOM 901 N N . SER A 1 112 ? 23.425 -4.856 -15.414 1.00 62.53 112 SER A N 1
ATOM 902 C CA . SER A 1 112 ? 23.687 -3.414 -15.355 1.00 62.53 112 SER A CA 1
ATOM 903 C C . SER A 1 112 ? 22.664 -2.676 -16.214 1.00 62.53 112 SER A C 1
ATOM 905 O O . SER A 1 112 ? 22.731 -2.717 -17.440 1.00 62.53 112 SER A O 1
ATOM 907 N N . LEU A 1 113 ? 21.719 -1.992 -15.570 1.00 68.50 113 LEU A N 1
ATOM 908 C CA . LEU A 1 113 ? 20.737 -1.130 -16.228 1.00 68.50 113 LEU A CA 1
ATOM 909 C C . LEU A 1 113 ? 21.273 0.301 -16.353 1.00 68.50 113 LEU A C 1
ATOM 911 O O . LEU A 1 113 ? 21.669 0.915 -15.363 1.00 68.50 113 LEU A O 1
ATOM 915 N N . THR A 1 114 ? 21.233 0.853 -17.568 1.00 79.88 114 THR A N 1
ATOM 916 C CA . THR A 1 114 ? 21.446 2.291 -17.791 1.00 79.88 114 THR A CA 1
ATOM 917 C C . THR A 1 114 ? 20.088 2.986 -17.785 1.00 79.88 114 THR A C 1
ATOM 919 O O . THR A 1 114 ? 19.260 2.732 -18.657 1.00 79.88 114 THR A O 1
ATOM 922 N N . LEU A 1 115 ? 19.842 3.836 -16.788 1.00 82.88 115 LEU A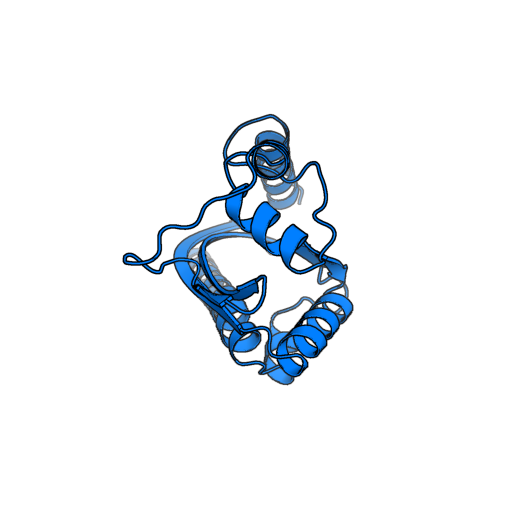 N 1
ATOM 923 C CA . LEU A 1 115 ? 18.596 4.598 -16.659 1.00 82.88 115 LEU A CA 1
ATOM 924 C C . LEU A 1 115 ? 18.758 5.983 -17.288 1.00 82.88 115 LEU A C 1
ATOM 926 O O . LEU A 1 115 ? 19.812 6.598 -17.134 1.00 82.88 115 LEU A O 1
ATOM 930 N N . ASP A 1 116 ? 17.709 6.488 -17.939 1.00 88.50 116 ASP A N 1
ATOM 931 C CA . ASP A 1 116 ? 17.670 7.870 -18.425 1.00 88.50 116 ASP A CA 1
ATOM 932 C C . ASP A 1 116 ? 17.661 8.840 -17.225 1.00 88.50 116 ASP A C 1
ATOM 934 O O . ASP A 1 116 ? 16.675 8.884 -16.476 1.00 88.50 116 ASP A O 1
ATOM 938 N N . PRO A 1 117 ? 18.737 9.620 -17.013 1.00 88.25 117 PRO A N 1
ATOM 939 C CA . PRO A 1 117 ? 18.858 10.494 -15.858 1.00 88.25 117 PRO A CA 1
ATOM 940 C C . PRO A 1 117 ? 17.868 11.663 -15.889 1.00 88.25 117 PRO A C 1
ATOM 942 O O . PRO A 1 117 ? 17.504 12.158 -14.822 1.00 88.25 117 PRO A O 1
ATOM 945 N N . GLU A 1 118 ? 17.408 12.111 -17.059 1.00 91.25 118 GLU A N 1
ATOM 946 C CA . GLU A 1 118 ? 16.437 13.205 -17.144 1.00 91.25 118 GLU A CA 1
ATOM 947 C C . GLU A 1 118 ? 15.072 12.744 -16.642 1.00 91.25 118 GLU A C 1
ATOM 949 O O . GLU A 1 118 ? 14.487 13.379 -15.761 1.00 91.25 118 GLU A O 1
ATOM 954 N N . LEU A 1 119 ? 14.597 11.592 -17.122 1.00 85.94 119 LEU A N 1
ATOM 955 C CA . LEU A 1 119 ? 13.347 11.004 -16.648 1.00 85.94 119 LEU A CA 1
ATOM 956 C C . LEU A 1 119 ? 13.434 10.613 -15.168 1.00 85.94 119 LEU A C 1
ATOM 958 O O . LEU A 1 119 ? 12.521 10.894 -14.392 1.00 85.94 119 LEU A O 1
ATOM 962 N N . LEU A 1 120 ? 14.543 9.998 -14.759 1.00 86.25 120 LEU A N 1
ATOM 963 C CA . LEU A 1 120 ? 14.732 9.507 -13.398 1.00 86.25 120 LEU A CA 1
ATOM 964 C C . LEU A 1 120 ? 14.722 10.646 -12.366 1.00 86.25 120 LEU A C 1
ATOM 966 O O . LEU A 1 120 ? 14.151 10.500 -11.287 1.00 86.25 120 LEU A O 1
ATOM 970 N N . ASN A 1 121 ? 15.307 11.802 -12.685 1.00 90.56 121 ASN A N 1
ATOM 971 C CA . ASN A 1 121 ? 15.394 12.928 -11.752 1.00 90.56 121 ASN A CA 1
ATOM 972 C C . ASN A 1 121 ? 14.085 13.715 -11.582 1.00 90.56 121 ASN A C 1
ATOM 974 O O . ASN A 1 121 ? 14.011 14.565 -10.694 1.00 90.56 121 ASN A O 1
ATOM 978 N N . ARG A 1 122 ? 13.038 13.407 -12.357 1.00 89.25 122 ARG A N 1
ATOM 979 C CA . ARG A 1 122 ? 11.706 14.014 -12.192 1.00 89.25 122 ARG A CA 1
ATOM 980 C C . ARG A 1 122 ? 10.977 13.532 -10.937 1.00 89.25 122 ARG A C 1
ATOM 982 O O . ARG A 1 122 ? 10.097 14.231 -10.448 1.00 89.25 122 ARG A O 1
ATOM 989 N N . PHE A 1 123 ? 11.340 12.364 -10.401 1.00 85.69 123 PHE A N 1
ATOM 990 C CA . PHE A 1 123 ? 10.601 11.726 -9.311 1.00 85.69 123 PHE A CA 1
ATOM 991 C C . PHE A 1 123 ? 11.317 11.831 -7.945 1.00 85.69 123 PHE A C 1
ATOM 993 O O . PHE A 1 123 ? 12.545 11.655 -7.854 1.00 85.69 123 PHE A O 1
ATOM 1000 N N . PRO A 1 124 ? 10.571 12.053 -6.842 1.00 82.31 124 PRO A N 1
ATOM 1001 C CA . PRO A 1 124 ? 11.102 12.021 -5.479 1.00 82.31 124 PRO A CA 1
ATOM 1002 C C . PRO A 1 124 ? 11.822 10.722 -5.118 1.00 82.31 124 PRO A C 1
ATOM 1004 O O . PRO A 1 124 ? 11.386 9.628 -5.468 1.00 82.31 124 PRO A O 1
ATOM 1007 N N . ALA A 1 125 ? 12.911 10.841 -4.348 1.00 80.44 125 ALA A N 1
ATOM 1008 C CA . ALA A 1 125 ? 13.830 9.737 -4.053 1.00 80.44 125 ALA A CA 1
ATOM 1009 C C . ALA A 1 125 ? 13.140 8.476 -3.497 1.00 80.44 125 ALA A C 1
ATOM 1011 O O . ALA A 1 125 ? 13.526 7.369 -3.861 1.00 80.44 125 ALA A O 1
ATOM 1012 N N . GLY A 1 126 ? 12.102 8.639 -2.667 1.00 72.31 126 GLY A N 1
ATOM 1013 C CA . GLY A 1 126 ? 11.408 7.528 -2.004 1.00 72.31 126 GLY A CA 1
ATOM 1014 C C . GLY A 1 126 ? 10.680 6.562 -2.945 1.00 72.31 126 GLY A C 1
ATOM 1015 O O . GLY A 1 126 ? 10.517 5.400 -2.595 1.00 72.31 126 GLY A O 1
ATOM 1016 N N . TYR A 1 127 ? 10.280 7.010 -4.137 1.00 76.19 127 TYR A N 1
ATOM 1017 C CA . TYR A 1 127 ? 9.590 6.175 -5.131 1.00 76.19 127 TYR A CA 1
ATOM 1018 C C . TYR A 1 127 ? 10.158 6.338 -6.547 1.00 76.19 127 TYR A C 1
ATOM 1020 O O . TYR A 1 127 ? 9.563 5.879 -7.517 1.00 76.19 127 TYR A O 1
ATOM 1028 N N . ARG A 1 128 ? 11.331 6.966 -6.676 1.00 82.81 128 ARG A N 1
ATOM 1029 C CA . ARG A 1 128 ? 11.923 7.394 -7.948 1.00 82.81 128 ARG A CA 1
ATOM 1030 C C . ARG A 1 128 ? 12.016 6.291 -8.995 1.00 82.81 128 ARG A C 1
ATOM 1032 O O . ARG A 1 128 ? 11.563 6.456 -10.121 1.00 82.81 128 ARG A O 1
ATOM 1039 N N . HIS A 1 129 ? 12.620 5.174 -8.610 1.00 81.50 129 HIS A N 1
ATOM 1040 C CA . HIS A 1 129 ? 12.893 4.067 -9.522 1.00 81.50 129 HIS A CA 1
ATOM 1041 C C . HIS A 1 129 ? 11.610 3.308 -9.882 1.00 81.50 129 HIS A C 1
ATOM 1043 O O . HIS A 1 129 ? 11.438 2.910 -11.029 1.00 81.50 129 HIS A O 1
ATOM 1049 N N . LEU A 1 130 ? 10.665 3.199 -8.943 1.00 79.19 130 LEU A N 1
ATOM 1050 C CA . LEU A 1 130 ? 9.340 2.644 -9.216 1.00 79.19 130 LEU A CA 1
ATOM 1051 C C . LEU A 1 130 ? 8.564 3.519 -10.212 1.00 79.19 130 LEU A C 1
ATOM 1053 O O . LEU A 1 130 ? 8.022 3.006 -11.185 1.00 79.19 130 LEU A O 1
ATOM 1057 N N . ALA A 1 131 ? 8.549 4.837 -10.004 1.00 80.94 131 ALA A N 1
ATOM 1058 C CA . ALA A 1 131 ? 7.897 5.785 -10.905 1.00 80.94 131 ALA A CA 1
ATOM 1059 C C . ALA A 1 131 ? 8.529 5.802 -12.307 1.00 80.94 131 ALA A C 1
ATOM 1061 O O . ALA A 1 131 ? 7.812 5.854 -13.307 1.00 80.94 131 ALA A O 1
ATOM 1062 N N . TYR A 1 132 ? 9.859 5.693 -12.395 1.00 85.19 132 TYR A N 1
ATOM 1063 C CA . TYR A 1 132 ? 10.563 5.532 -13.668 1.00 85.19 132 TYR A CA 1
ATOM 1064 C C . TYR A 1 132 ? 10.076 4.292 -14.426 1.00 85.19 132 TYR A C 1
ATOM 1066 O O . TYR A 1 132 ? 9.696 4.398 -15.591 1.00 85.19 132 TYR A O 1
ATOM 1074 N N . LEU A 1 133 ? 10.030 3.135 -13.755 1.00 80.50 133 LEU A N 1
ATOM 1075 C CA . LEU A 1 133 ? 9.567 1.882 -14.356 1.00 80.50 133 LEU A CA 1
ATOM 1076 C C . LEU A 1 133 ? 8.105 1.969 -14.799 1.00 80.50 133 LEU A C 1
ATOM 1078 O O . LEU A 1 133 ? 7.791 1.607 -15.926 1.00 80.50 133 LEU A O 1
ATOM 1082 N N . GLN A 1 134 ? 7.225 2.510 -13.956 1.00 80.38 134 GLN A N 1
ATOM 1083 C CA . GLN A 1 134 ? 5.810 2.705 -14.289 1.00 80.38 134 GLN A CA 1
ATOM 1084 C C . GLN A 1 134 ? 5.633 3.611 -15.511 1.00 80.38 134 GLN A C 1
ATOM 1086 O O . GLN A 1 134 ? 4.862 3.285 -16.408 1.00 80.38 134 GLN A O 1
ATOM 1091 N N . THR A 1 135 ? 6.405 4.696 -15.591 1.00 83.56 135 THR A N 1
ATOM 1092 C CA . THR A 1 135 ? 6.374 5.605 -16.744 1.00 83.56 135 THR A CA 1
ATOM 1093 C C . THR A 1 135 ? 6.858 4.915 -18.020 1.00 83.56 135 THR A C 1
ATOM 1095 O O . THR A 1 135 ? 6.220 5.035 -19.062 1.00 83.56 135 THR A O 1
ATOM 1098 N N . ARG A 1 136 ? 7.957 4.148 -17.951 1.00 82.56 136 ARG A N 1
ATOM 1099 C CA . ARG A 1 136 ? 8.467 3.355 -19.086 1.00 82.56 136 ARG A CA 1
ATOM 1100 C C . ARG A 1 136 ? 7.501 2.243 -19.510 1.00 82.56 136 ARG A C 1
ATOM 1102 O O . ARG A 1 136 ? 7.453 1.926 -20.691 1.00 82.56 136 ARG A O 1
ATOM 1109 N N . ALA A 1 137 ? 6.720 1.703 -18.577 1.00 76.44 137 ALA A N 1
ATOM 1110 C CA . ALA A 1 137 ? 5.675 0.710 -18.824 1.00 76.44 137 ALA A CA 1
ATOM 1111 C C . ALA A 1 137 ? 4.341 1.318 -19.316 1.00 76.44 137 ALA A C 1
ATOM 1113 O O . ALA A 1 137 ? 3.361 0.594 -19.460 1.00 76.44 137 ALA A O 1
ATOM 1114 N N . GLY A 1 138 ? 4.285 2.632 -19.574 1.00 79.12 138 GLY A N 1
ATOM 1115 C CA . GLY A 1 138 ? 3.118 3.306 -20.157 1.00 79.12 138 GLY A CA 1
ATOM 1116 C C . GLY A 1 138 ? 2.096 3.846 -19.152 1.00 79.12 138 GLY A C 1
ATOM 1117 O O . GLY A 1 138 ? 1.069 4.382 -19.565 1.00 79.12 138 GLY A O 1
ATOM 1118 N N . PHE A 1 139 ? 2.360 3.761 -17.846 1.00 77.88 139 PHE A N 1
ATOM 1119 C CA . PHE A 1 139 ? 1.495 4.354 -16.826 1.00 77.88 139 PHE A CA 1
ATOM 1120 C C . PHE A 1 139 ? 1.790 5.848 -16.638 1.00 77.88 139 PHE A C 1
ATOM 1122 O O . PHE A 1 139 ? 2.945 6.275 -16.584 1.00 77.88 139 PHE A O 1
ATOM 1129 N N . THR A 1 140 ? 0.744 6.650 -16.432 1.00 80.88 140 THR A N 1
ATOM 1130 C CA . THR A 1 140 ? 0.889 8.053 -16.013 1.00 80.88 140 THR A CA 1
ATOM 1131 C C . THR A 1 140 ? 1.094 8.120 -14.500 1.00 80.88 140 THR A C 1
ATOM 1133 O O . THR A 1 140 ? 0.143 7.962 -13.733 1.00 80.88 140 THR A O 1
ATOM 1136 N N . VAL A 1 141 ? 2.329 8.372 -14.057 1.00 72.38 141 VAL A N 1
ATOM 1137 C CA . VAL A 1 141 ? 2.637 8.575 -12.631 1.00 72.38 141 VAL A CA 1
ATOM 1138 C C . VAL A 1 141 ? 2.174 9.960 -12.189 1.00 72.38 141 VAL A C 1
ATOM 1140 O O . VAL A 1 141 ? 2.526 10.964 -12.807 1.00 72.38 141 VAL A O 1
ATOM 1143 N N . LYS A 1 142 ? 1.388 10.018 -11.111 1.00 72.62 142 LYS A N 1
ATOM 1144 C CA . LYS A 1 142 ? 0.899 11.284 -10.549 1.00 72.62 142 LYS A CA 1
ATOM 1145 C C . LYS A 1 142 ? 1.972 11.983 -9.708 1.00 72.62 142 LYS A C 1
ATOM 1147 O O . LYS A 1 142 ? 2.615 11.355 -8.866 1.00 72.62 142 LYS A O 1
ATOM 1152 N N . ASP A 1 143 ? 2.101 13.294 -9.894 1.00 67.50 143 ASP A N 1
ATOM 1153 C CA . ASP A 1 143 ? 2.962 14.153 -9.077 1.00 67.50 143 ASP A CA 1
ATOM 1154 C C . ASP A 1 143 ? 2.366 14.389 -7.674 1.00 67.50 143 ASP A C 1
ATOM 1156 O O . ASP A 1 143 ? 1.155 14.293 -7.465 1.00 67.50 143 ASP A O 1
ATOM 1160 N N . GLY A 1 144 ? 3.218 14.728 -6.698 1.00 68.94 144 GLY A N 1
ATOM 1161 C CA . GLY A 1 144 ? 2.786 15.174 -5.363 1.00 68.94 144 GLY A CA 1
ATOM 1162 C C . GLY A 1 144 ? 2.537 14.072 -4.328 1.00 68.94 144 GLY A C 1
ATOM 1163 O O . GLY A 1 144 ? 1.996 14.350 -3.260 1.00 68.94 144 GLY A O 1
ATOM 1164 N N . LEU A 1 145 ? 2.945 12.830 -4.596 1.00 66.56 145 LEU A N 1
ATOM 1165 C CA . LEU A 1 145 ? 2.797 11.744 -3.625 1.00 66.56 145 LEU A CA 1
ATOM 1166 C C . LEU A 1 145 ? 3.757 11.929 -2.434 1.00 66.56 145 LEU A C 1
ATOM 1168 O O . LEU A 1 145 ? 4.928 12.267 -2.659 1.00 66.56 145 LEU A O 1
ATOM 1172 N N . PRO A 1 146 ? 3.307 11.679 -1.188 1.00 66.50 146 PRO A N 1
ATOM 1173 C CA . PRO A 1 146 ? 4.150 11.766 0.000 1.00 66.50 146 PRO A CA 1
ATOM 1174 C C . PRO A 1 146 ? 5.408 10.892 -0.105 1.00 66.50 146 PRO A C 1
ATOM 1176 O O . PRO A 1 146 ? 5.334 9.702 -0.409 1.00 66.50 146 PRO A O 1
ATOM 1179 N N . GLY A 1 147 ? 6.577 11.491 0.140 1.00 69.69 147 GLY A N 1
ATOM 1180 C CA . GLY A 1 147 ? 7.862 10.789 0.244 1.00 69.69 147 GLY A CA 1
ATOM 1181 C C . GLY A 1 147 ? 8.192 10.365 1.683 1.00 69.69 147 GLY A C 1
ATOM 1182 O O . GLY A 1 147 ? 7.329 10.349 2.550 1.00 69.69 147 GLY A O 1
ATOM 1183 N N . LEU A 1 148 ? 9.461 10.047 1.967 1.00 70.75 148 LEU A N 1
ATOM 1184 C CA . LEU A 1 148 ? 9.919 9.734 3.337 1.00 70.75 148 LEU A CA 1
ATOM 1185 C C . LEU A 1 148 ? 10.101 10.980 4.224 1.00 70.75 148 LEU A C 1
ATOM 1187 O O . LEU A 1 148 ? 10.124 10.861 5.445 1.00 70.75 148 LEU A O 1
ATOM 1191 N N . ILE A 1 149 ? 10.256 12.156 3.612 1.00 76.94 149 ILE A N 1
ATOM 1192 C CA . ILE A 1 149 ? 10.434 13.459 4.266 1.00 76.94 149 ILE A CA 1
ATOM 1193 C C . ILE A 1 149 ? 9.664 14.539 3.492 1.00 76.94 149 ILE A C 1
ATOM 1195 O O . ILE A 1 149 ? 9.367 14.352 2.309 1.00 76.94 149 ILE A O 1
ATOM 1199 N N . GLY A 1 150 ? 9.387 15.671 4.144 1.00 84.75 150 GLY A N 1
ATOM 1200 C CA . GLY A 1 150 ? 8.774 16.854 3.535 1.00 84.75 150 GLY A CA 1
ATOM 1201 C C . GLY A 1 150 ? 7.304 17.072 3.904 1.00 84.75 150 GLY A C 1
ATOM 1202 O O . GLY A 1 150 ? 6.655 16.230 4.522 1.00 84.75 150 GLY A O 1
ATOM 1203 N N . THR A 1 151 ? 6.767 18.216 3.480 1.00 86.69 151 THR A N 1
ATOM 1204 C CA . THR A 1 151 ? 5.436 18.702 3.885 1.00 86.69 151 THR A CA 1
ATOM 1205 C C . THR A 1 151 ? 4.307 17.727 3.556 1.00 86.69 151 THR A C 1
ATOM 1207 O O . THR A 1 151 ? 3.401 17.553 4.360 1.00 86.69 151 THR A O 1
ATOM 1210 N N . ALA A 1 152 ? 4.378 17.032 2.417 1.00 83.69 152 ALA A N 1
ATOM 1211 C CA . ALA A 1 152 ? 3.351 16.074 2.010 1.00 83.69 152 ALA A CA 1
ATOM 1212 C C . ALA A 1 152 ? 3.241 14.869 2.964 1.00 83.69 152 ALA A C 1
ATOM 1214 O O . ALA A 1 152 ? 2.139 14.422 3.274 1.00 83.69 152 ALA A O 1
ATOM 1215 N N . VAL A 1 153 ? 4.368 14.340 3.458 1.00 85.44 153 VAL A N 1
ATOM 1216 C CA . VAL A 1 153 ? 4.338 13.224 4.418 1.00 85.44 153 VAL A CA 1
ATOM 1217 C C . VAL A 1 153 ? 3.968 13.704 5.814 1.00 85.44 153 VAL A C 1
ATOM 1219 O O . VAL A 1 153 ? 3.191 13.043 6.496 1.00 85.44 153 VAL A O 1
ATOM 1222 N N . GLU A 1 154 ? 4.436 14.884 6.218 1.00 91.06 154 GLU A N 1
ATOM 1223 C CA . GLU A 1 154 ? 4.013 15.518 7.470 1.00 91.06 154 GLU A CA 1
ATOM 1224 C C . GLU A 1 154 ? 2.495 15.726 7.507 1.00 91.06 154 GLU A C 1
ATOM 1226 O O . GLU A 1 154 ? 1.857 15.377 8.504 1.00 91.06 154 GLU A O 1
ATOM 1231 N N . GLN A 1 155 ? 1.923 16.213 6.402 1.00 90.44 155 GLN A N 1
ATOM 1232 C CA . GLN A 1 155 ? 0.486 16.383 6.227 1.00 90.44 155 GLN A CA 1
ATOM 1233 C C . GLN A 1 155 ? -0.250 15.041 6.284 1.00 90.44 155 GLN A C 1
ATOM 1235 O O . GLN A 1 155 ? -1.168 14.915 7.086 1.00 90.44 155 GLN A O 1
ATOM 1240 N N . LEU A 1 156 ? 0.194 14.016 5.545 1.00 90.38 156 LEU A N 1
ATOM 1241 C CA . LEU A 1 156 ? -0.410 12.675 5.587 1.00 90.38 156 LEU A CA 1
ATOM 1242 C C . LEU A 1 156 ? -0.488 12.120 7.020 1.00 90.38 156 LEU A C 1
ATOM 1244 O O . LEU A 1 156 ? -1.525 11.625 7.461 1.00 90.38 156 LEU A O 1
ATOM 1248 N N . TYR A 1 157 ? 0.612 12.211 7.771 1.00 92.00 157 TYR A N 1
ATOM 1249 C CA . TYR A 1 157 ? 0.647 11.757 9.161 1.00 92.00 157 TYR A CA 1
ATOM 1250 C C . TYR A 1 157 ? -0.216 12.621 10.086 1.00 92.00 157 TYR A C 1
ATOM 1252 O O . TYR A 1 157 ? -0.768 12.109 11.061 1.00 92.00 157 TYR A O 1
ATOM 1260 N N . TRP A 1 158 ? -0.302 13.928 9.834 1.00 93.31 158 TRP A N 1
ATOM 1261 C CA . TRP A 1 158 ? -1.168 14.824 10.594 1.00 93.31 158 TRP A CA 1
ATOM 1262 C C . TRP A 1 158 ? -2.647 14.504 10.354 1.00 93.31 158 TRP A C 1
ATOM 1264 O O . TRP A 1 158 ? -3.361 14.281 11.329 1.00 93.31 158 TRP A O 1
ATOM 1274 N N . GLU A 1 159 ? -3.071 14.376 9.096 1.00 93.38 159 GLU A N 1
ATOM 1275 C CA . GLU A 1 159 ? -4.441 14.016 8.708 1.00 93.38 159 GLU A CA 1
ATOM 1276 C C . GLU A 1 159 ? -4.840 12.660 9.297 1.00 93.38 159 GLU A C 1
ATOM 1278 O O . GLU A 1 159 ? -5.901 12.540 9.906 1.00 93.38 159 GLU A O 1
ATOM 1283 N N . GLY A 1 160 ? -3.957 11.656 9.215 1.00 93.12 160 GLY A N 1
ATOM 1284 C CA . GLY A 1 160 ? -4.199 10.340 9.807 1.00 93.12 160 GLY A CA 1
ATOM 1285 C C . GLY A 1 160 ? -4.388 10.390 11.327 1.00 93.12 160 GLY A C 1
ATOM 1286 O O . GLY A 1 160 ? -5.278 9.727 11.860 1.00 93.12 160 GLY A O 1
ATOM 1287 N N . ARG A 1 161 ? -3.598 11.208 12.037 1.00 94.19 161 ARG A N 1
ATOM 1288 C CA . ARG A 1 161 ? -3.768 11.406 13.487 1.00 94.19 161 ARG A CA 1
ATOM 1289 C C . ARG A 1 161 ? -5.062 12.139 13.819 1.00 94.19 161 ARG A C 1
ATOM 1291 O O . ARG A 1 161 ? -5.752 11.702 14.732 1.00 94.19 161 ARG A O 1
ATOM 1298 N N . GLN A 1 162 ? -5.383 13.223 13.108 1.00 95.12 162 GLN A N 1
ATOM 1299 C CA . GLN A 1 162 ? -6.636 13.958 13.310 1.00 95.12 162 GLN A CA 1
ATOM 1300 C C . GLN A 1 162 ? -7.833 13.029 13.110 1.00 95.12 162 GLN A C 1
ATOM 1302 O O . GLN A 1 162 ? -8.611 12.841 14.042 1.00 95.12 162 GLN A O 1
ATOM 1307 N N . TRP A 1 163 ? -7.895 12.335 11.971 1.00 93.75 163 TRP A N 1
ATOM 1308 C CA . TRP A 1 163 ? -8.963 11.384 11.669 1.00 93.75 163 TRP A CA 1
ATOM 1309 C C . TRP A 1 163 ? -9.096 10.280 12.725 1.00 93.75 163 TRP A C 1
ATOM 1311 O O . TRP A 1 163 ? -10.209 9.900 13.086 1.00 93.75 163 TRP A O 1
ATOM 1321 N N . LEU A 1 164 ? -7.983 9.774 13.265 1.00 94.31 164 LEU A N 1
ATOM 1322 C CA . LEU A 1 164 ? -8.021 8.753 14.312 1.00 94.31 164 LEU A CA 1
ATOM 1323 C C . LEU A 1 164 ? -8.621 9.279 15.629 1.00 94.31 164 LEU A C 1
ATOM 1325 O O . LEU A 1 164 ? -9.259 8.514 16.348 1.00 94.31 164 LEU A O 1
ATOM 1329 N N . THR A 1 165 ? -8.416 10.560 15.957 1.00 91.38 165 THR A N 1
ATOM 1330 C CA . THR A 1 165 ? -8.792 11.146 17.261 1.00 91.38 165 THR A CA 1
ATOM 1331 C C . THR A 1 165 ? -10.068 11.987 17.261 1.00 91.38 165 THR A C 1
ATOM 1333 O O . THR A 1 165 ? -10.614 12.237 18.332 1.00 91.38 165 THR A O 1
ATOM 1336 N N . GLU A 1 166 ? -10.548 12.430 16.100 1.00 81.06 166 GLU A N 1
ATOM 1337 C CA . GLU A 1 166 ? -11.777 13.220 15.957 1.00 81.06 166 GLU A CA 1
ATOM 1338 C C . GLU A 1 166 ? -13.026 12.325 16.058 1.00 81.06 166 GLU A C 1
ATOM 1340 O O . GLU A 1 166 ? -13.659 11.998 15.049 1.00 81.06 166 GLU A O 1
ATOM 1345 N N . ALA A 1 167 ? -13.362 11.887 17.274 1.00 56.09 167 ALA A N 1
ATOM 1346 C CA . ALA A 1 167 ? -14.607 11.186 17.600 1.00 56.09 167 ALA A CA 1
ATOM 1347 C C . ALA A 1 167 ? -15.533 12.065 18.449 1.00 56.09 167 ALA A C 1
ATOM 1349 O O . ALA A 1 167 ? -15.049 12.626 19.460 1.00 56.09 167 ALA A O 1
#

Radius of gyration: 17.91 Å; chains: 1; bounding box: 43×33×54 Å

Secondary structure (DSSP, 8-state):
-HHHHHHHHHHHHHHHHHHHHHHHHTT-HHHHHTTS-TTT-EEE-SS-EEEHHHHHHHHHHHHHTT-EEEEEEEEEEEEEETTEEEEEEEEEEEEEEEETTEEEETT-TT------HHHHTTS-TTTHHHHHHHHHTT--PPS----SSSHHHHHHHHHHHHHHH--

Foldseek 3Di:
DVVVVVVVVFVVVVVLVVQCQVCLQVVVLVSNCVSADVPAGWDDDQQDTGHPVVVSVVSNVCVVVPKHKHKDWDDKDWDADDPDIDIDIDIDIWTWDAAPNDIDTPDDVPDDDDADPVQQVVDDPQCSVVNSVCVSVPGDGDPDDDHPDDDSVVVVVVVSVCVRPVD

pLDDT: mean 86.56, std 11.28, range [54.34, 98.5]

Sequence (167 aa):
MHRQRADNDRHEIRRLIENWALWRDAGDWDRFATVWHPRDGWMNATWFQGSAPDFIEANREGFENGVSILHFLGGHTADIVGDRAVAQTKMTINQRASIDDVEVDVVDPAASLTLDPELLNRFPAGYRHLAYLQTRAGFTVKDGLPGLIGTAVEQLYWEGRQWLTEA